Protein AF-A0A2T9K9V2-F1 (afdb_monomer_lite)

Radius of gyration: 20.23 Å; chains: 1; bounding box: 41×73×33 Å

Organism: NCBI:txid2172652

pLDDT: mean 74.41, std 19.5, range [39.34, 94.56]

Sequence (93 aa):
MVEPVDVTDAPLGLSLVQEAEHEVGPNQISQGAYRALRQLERRLRTGALDAVNIRDAQELAGRGLAHHGRGGWRPTSDGLNYLGRRQDQHGRG

Secondary structure (DSSP, 8-state):
-------------------------TTPPPHHHHHHHHHHHHHHHH---PPPPHHHHHHHHHTTSEEEETTEEEE-HHHHHHHHHHHHHHS--

Structure (mmCIF, N/CA/C/O backbone):
data_AF-A0A2T9K9V2-F1
#
_entry.id   AF-A0A2T9K9V2-F1
#
loop_
_atom_site.group_PDB
_atom_site.id
_atom_site.type_symbol
_atom_site.label_atom_id
_atom_site.label_alt_id
_atom_site.label_comp_id
_atom_site.label_asym_id
_atom_site.label_entity_id
_atom_site.label_seq_id
_atom_site.pdbx_PDB_ins_code
_atom_site.Cartn_x
_atom_site.Cartn_y
_atom_site.Cartn_z
_atom_site.occupancy
_atom_site.B_iso_or_equiv
_atom_site.auth_seq_id
_atom_site.auth_comp_id
_atom_site.auth_asym_id
_atom_site.auth_atom_id
_atom_site.pdbx_PDB_model_num
ATOM 1 N N . MET A 1 1 ? 23.950 59.023 -18.087 1.00 41.94 1 MET A N 1
ATOM 2 C CA . MET A 1 1 ? 23.223 58.125 -19.004 1.00 41.94 1 MET A CA 1
ATOM 3 C C . MET A 1 1 ? 22.754 56.945 -18.186 1.00 41.94 1 MET A C 1
ATOM 5 O O . MET A 1 1 ? 23.580 56.271 -17.589 1.00 41.94 1 MET A O 1
ATOM 9 N N . VAL A 1 2 ? 21.441 56.805 -18.069 1.00 50.03 2 VAL A N 1
ATOM 10 C CA . VAL A 1 2 ? 20.744 55.659 -17.484 1.00 50.03 2 VAL A CA 1
ATOM 11 C C . VAL A 1 2 ? 20.162 54.878 -18.652 1.00 50.03 2 VAL A C 1
ATOM 13 O O . VAL A 1 2 ? 19.606 55.530 -19.524 1.00 50.03 2 VAL A O 1
ATOM 16 N N . GLU A 1 3 ? 20.338 53.555 -18.670 1.00 55.22 3 GLU A N 1
ATOM 17 C CA . GLU A 1 3 ? 19.351 52.539 -19.082 1.00 55.22 3 GLU A CA 1
ATOM 18 C C . GLU A 1 3 ? 19.815 51.163 -18.547 1.00 55.22 3 GLU A C 1
ATOM 20 O O . GLU A 1 3 ? 20.963 50.777 -18.783 1.00 55.22 3 GLU A O 1
ATOM 25 N N . PRO A 1 4 ? 18.967 50.449 -17.782 1.00 54.94 4 PRO A N 1
ATOM 26 C CA . PRO A 1 4 ? 19.168 49.066 -17.358 1.00 54.94 4 PRO A CA 1
ATOM 27 C C . PRO A 1 4 ? 18.232 48.118 -18.125 1.00 54.94 4 PRO A C 1
ATOM 29 O O . PRO A 1 4 ? 17.050 48.407 -18.204 1.00 54.94 4 PRO A O 1
ATOM 32 N N . VAL A 1 5 ? 18.734 46.993 -18.639 1.00 49.91 5 VAL A N 1
ATOM 33 C CA . VAL A 1 5 ? 18.032 45.738 -19.022 1.00 49.91 5 VAL A CA 1
ATOM 34 C C . VAL A 1 5 ? 19.123 44.835 -19.635 1.00 49.91 5 VAL A C 1
ATOM 36 O O . VAL A 1 5 ? 20.058 45.348 -20.234 1.00 49.91 5 VAL A O 1
ATOM 39 N N . ASP A 1 6 ? 19.191 43.517 -19.533 1.00 51.28 6 ASP A N 1
ATOM 40 C CA . ASP A 1 6 ? 18.229 42.467 -19.254 1.00 51.28 6 ASP A CA 1
ATOM 41 C C . ASP A 1 6 ? 19.065 41.265 -18.774 1.00 51.28 6 ASP A C 1
ATOM 43 O O . ASP A 1 6 ? 19.971 40.820 -19.480 1.00 51.28 6 ASP A O 1
ATOM 47 N N . VAL A 1 7 ? 18.821 40.759 -17.568 1.00 51.28 7 VAL A N 1
ATOM 48 C CA . VAL A 1 7 ? 19.237 39.398 -17.209 1.00 51.28 7 VAL A CA 1
ATOM 49 C C . VAL A 1 7 ? 17.974 38.635 -16.879 1.00 51.28 7 VAL A C 1
ATOM 51 O O . VAL A 1 7 ? 17.599 38.457 -15.722 1.00 51.28 7 VAL A O 1
ATOM 54 N N . THR A 1 8 ? 17.285 38.226 -17.942 1.00 53.94 8 THR A N 1
ATOM 55 C CA . THR A 1 8 ? 16.321 37.136 -17.889 1.00 53.94 8 THR A CA 1
ATOM 56 C C . THR A 1 8 ? 17.070 35.848 -17.528 1.00 53.94 8 THR A C 1
ATOM 58 O O . THR A 1 8 ? 17.413 35.048 -18.390 1.00 53.94 8 THR A O 1
ATOM 61 N N . ASP A 1 9 ? 17.340 35.651 -16.241 1.00 48.75 9 ASP A N 1
ATOM 62 C CA . ASP A 1 9 ? 17.574 34.330 -15.663 1.00 48.75 9 ASP A CA 1
ATOM 63 C C . ASP A 1 9 ? 16.512 34.133 -14.587 1.00 48.75 9 ASP A C 1
ATOM 65 O O . ASP A 1 9 ? 16.684 34.435 -13.408 1.00 48.75 9 ASP A O 1
ATOM 69 N N . ALA A 1 10 ? 15.330 33.726 -15.040 1.00 51.28 10 ALA A N 1
ATOM 70 C CA . ALA A 1 10 ? 14.378 33.074 -14.171 1.00 51.28 10 ALA A CA 1
ATOM 71 C C . ALA A 1 10 ? 14.769 31.592 -14.143 1.00 51.28 10 ALA A C 1
ATOM 73 O O . ALA A 1 10 ? 14.418 30.870 -15.083 1.00 51.28 10 ALA A O 1
ATOM 74 N N . PRO A 1 11 ? 15.442 31.080 -13.095 1.00 48.97 11 PRO A N 1
ATOM 75 C CA . PRO A 1 11 ? 15.361 29.664 -12.836 1.00 48.97 11 PRO A CA 1
ATOM 76 C C . PRO A 1 11 ? 13.916 29.412 -12.421 1.00 48.97 11 PRO A C 1
ATOM 78 O O . PRO A 1 11 ? 13.459 29.820 -11.350 1.00 48.97 11 PRO A O 1
ATOM 81 N N . LEU A 1 12 ? 13.196 28.816 -13.372 1.00 49.62 12 LEU A N 1
ATOM 82 C CA . LEU A 1 12 ? 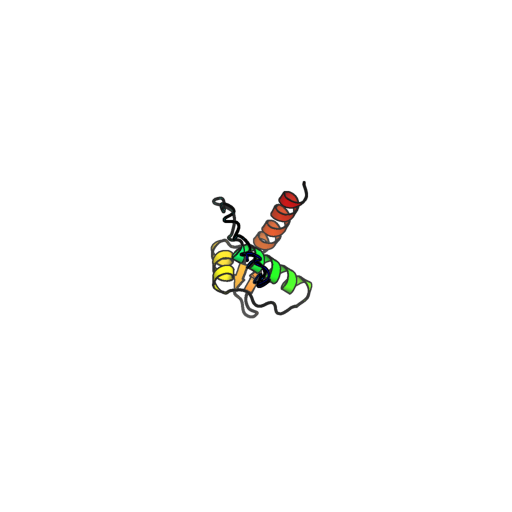11.909 28.154 -13.243 1.00 49.62 12 LEU A CA 1
ATOM 83 C C . LEU A 1 12 ? 11.677 27.775 -11.791 1.00 49.62 12 LEU A C 1
ATOM 85 O O . LEU A 1 12 ? 12.406 26.943 -11.246 1.00 49.62 12 LEU A O 1
ATOM 89 N N . GLY A 1 13 ? 10.691 28.447 -11.191 1.00 40.97 13 GLY A N 1
ATOM 90 C CA . GLY A 1 13 ? 10.289 28.235 -9.818 1.00 40.97 13 GLY A CA 1
ATOM 91 C C . GLY A 1 13 ? 10.305 26.747 -9.544 1.00 40.97 13 GLY A C 1
ATOM 92 O O . GLY A 1 13 ? 9.569 25.986 -10.178 1.00 40.97 13 GLY A O 1
ATOM 93 N N . LEU A 1 14 ? 11.197 26.351 -8.636 1.00 44.97 14 LEU A N 1
ATOM 94 C CA . LEU A 1 14 ? 11.107 25.091 -7.936 1.00 44.97 14 LEU A CA 1
ATOM 95 C C . LEU A 1 14 ? 9.681 25.057 -7.413 1.00 44.97 14 LEU A C 1
ATOM 97 O O . LEU A 1 14 ? 9.354 25.688 -6.408 1.00 44.97 14 LEU A O 1
ATOM 101 N N . SER A 1 15 ? 8.818 24.377 -8.160 1.00 41.84 15 SER A N 1
ATOM 102 C CA . SER A 1 15 ? 7.528 23.944 -7.690 1.00 41.84 15 SER A CA 1
ATOM 103 C C . SER A 1 15 ? 7.886 22.909 -6.636 1.00 41.84 15 SER A C 1
ATOM 105 O O . SER A 1 15 ? 7.946 21.709 -6.898 1.00 41.84 15 SER A O 1
ATOM 107 N N . LEU A 1 16 ? 8.254 23.410 -5.449 1.00 41.28 16 LEU A N 1
ATOM 108 C CA . LEU A 1 16 ? 8.041 22.718 -4.202 1.00 41.28 16 LEU A CA 1
ATOM 109 C C . LEU A 1 16 ? 6.567 22.374 -4.290 1.00 41.28 16 LEU A C 1
ATOM 111 O O . LEU A 1 16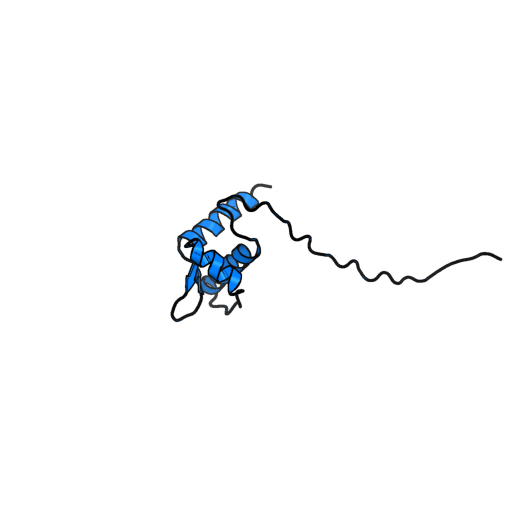 ? 5.700 23.224 -4.084 1.00 41.28 16 LEU A O 1
ATOM 115 N N . VAL A 1 17 ? 6.301 21.148 -4.730 1.00 49.38 17 VAL A N 1
ATOM 116 C CA . VAL A 1 17 ? 5.038 20.483 -4.496 1.00 49.38 17 VAL A CA 1
ATOM 117 C C . VAL A 1 17 ? 4.895 20.619 -2.999 1.00 49.38 17 VAL A C 1
ATOM 119 O O . VAL A 1 17 ? 5.613 19.947 -2.264 1.00 49.38 17 VAL A O 1
ATOM 122 N N . 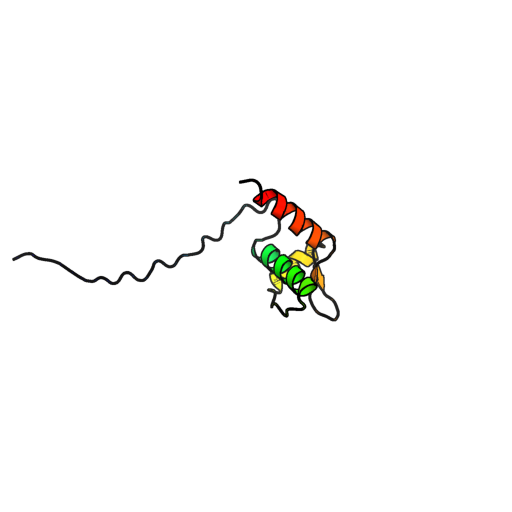GLN A 1 18 ? 4.104 21.607 -2.576 1.00 41.50 18 GLN A N 1
ATOM 123 C CA . GLN A 1 18 ? 3.790 21.829 -1.184 1.00 41.50 18 GLN A CA 1
ATOM 124 C C . GLN A 1 18 ? 3.308 20.468 -0.722 1.00 41.50 18 GLN A C 1
ATOM 126 O O . GLN A 1 18 ? 2.281 19.974 -1.201 1.00 41.50 18 GLN A O 1
ATOM 131 N N . GLU A 1 19 ? 4.135 19.801 0.083 1.00 45.59 19 GLU A N 1
ATOM 132 C CA . GLU A 1 19 ? 3.719 18.647 0.844 1.00 45.59 19 GLU A CA 1
ATOM 133 C C . GLU A 1 19 ? 2.542 19.180 1.630 1.00 45.59 19 GLU A C 1
ATOM 135 O O . GLU A 1 19 ? 2.697 19.932 2.585 1.00 45.59 19 GLU A O 1
ATOM 140 N N . ALA A 1 20 ? 1.347 18.923 1.103 1.00 49.53 20 ALA A N 1
ATOM 141 C CA . ALA A 1 20 ? 0.129 19.169 1.813 1.00 49.53 20 ALA A CA 1
ATOM 142 C C . ALA A 1 20 ? 0.249 18.255 3.022 1.00 49.53 20 ALA A C 1
ATOM 144 O O . ALA A 1 20 ? -0.051 17.057 2.940 1.00 49.53 20 ALA A O 1
ATOM 145 N N . GLU A 1 21 ? 0.740 18.842 4.112 1.00 46.16 21 GLU A N 1
ATOM 146 C CA . GLU A 1 21 ? 0.531 18.459 5.497 1.00 46.16 21 GLU A CA 1
ATOM 147 C C . GLU A 1 21 ? -0.982 18.513 5.721 1.00 46.16 21 GLU A C 1
ATOM 149 O O . GLU A 1 21 ? -1.547 19.364 6.393 1.00 46.16 21 GLU A O 1
ATOM 154 N N . HIS A 1 22 ? -1.672 17.632 5.006 1.00 49.44 22 HIS A N 1
ATOM 155 C CA . HIS A 1 22 ? -3.065 17.339 5.180 1.00 49.44 22 HIS A CA 1
ATOM 156 C C . HIS A 1 22 ? -3.065 16.648 6.527 1.00 49.44 22 HIS A C 1
ATOM 158 O O . HIS A 1 22 ? -2.552 15.529 6.605 1.00 49.44 22 HIS A O 1
ATOM 164 N N . GLU A 1 23 ? -3.510 17.359 7.567 1.00 45.19 23 GLU A N 1
ATOM 165 C CA . GLU A 1 23 ? -3.675 16.821 8.911 1.00 45.19 23 GLU A CA 1
ATOM 166 C C . GLU A 1 23 ? -4.265 15.427 8.784 1.00 45.19 23 GLU A C 1
ATOM 168 O O . GLU A 1 23 ? -5.426 15.228 8.422 1.00 45.19 23 GLU A O 1
ATOM 173 N N . VAL A 1 24 ? -3.391 14.450 8.991 1.00 53.50 24 VAL A N 1
ATOM 174 C CA . VAL A 1 24 ? -3.733 13.053 8.915 1.00 53.50 24 VAL A CA 1
ATOM 175 C C . VAL A 1 24 ? -4.545 12.831 10.177 1.00 53.50 24 VAL A C 1
ATOM 177 O O . VAL A 1 24 ? -3.981 12.649 11.254 1.00 53.50 24 VAL A O 1
ATOM 180 N N . GLY A 1 25 ? -5.874 12.922 10.064 1.00 54.34 25 GLY A N 1
ATOM 181 C CA . GLY A 1 25 ? -6.764 12.602 11.176 1.00 54.34 25 GLY A CA 1
ATOM 182 C C . GLY A 1 25 ? -6.378 11.238 11.768 1.00 54.34 25 GLY A C 1
ATOM 183 O O . GLY A 1 25 ? -5.750 10.432 11.081 1.00 54.34 25 GLY A O 1
ATOM 184 N N . PRO A 1 26 ? -6.761 10.910 13.011 1.00 56.69 26 PRO A N 1
ATOM 185 C CA . PRO A 1 26 ? -6.258 9.723 13.718 1.00 56.69 26 PRO A CA 1
ATOM 186 C C . PRO A 1 26 ? -6.469 8.394 12.964 1.00 56.69 26 PRO A C 1
ATOM 188 O O . PRO A 1 26 ? -5.806 7.402 13.254 1.00 56.69 26 PRO A O 1
ATOM 191 N N . ASN A 1 27 ? -7.356 8.376 11.964 1.00 64.31 27 ASN A N 1
ATOM 192 C CA . ASN A 1 27 ? -7.638 7.225 11.112 1.00 64.31 27 ASN A CA 1
ATOM 193 C C . ASN A 1 27 ? -7.134 7.349 9.656 1.00 64.31 27 ASN A C 1
ATOM 195 O O . ASN A 1 27 ? -7.365 6.460 8.839 1.00 64.31 27 ASN A O 1
ATOM 199 N N . GLN A 1 28 ? -6.479 8.451 9.297 1.00 78.62 28 GLN A N 1
ATOM 200 C CA . GLN A 1 28 ? -5.888 8.644 7.978 1.00 78.62 28 GLN A CA 1
ATOM 201 C C . GLN A 1 28 ? -4.446 8.131 7.964 1.00 78.62 28 GLN A C 1
ATOM 203 O O . GLN A 1 28 ? -3.763 8.098 8.986 1.00 78.62 28 GLN A O 1
ATOM 208 N N . ILE A 1 29 ? -3.993 7.696 6.794 1.00 86.00 29 ILE A N 1
ATOM 209 C CA . ILE A 1 29 ? -2.601 7.312 6.525 1.00 86.00 29 ILE A CA 1
ATOM 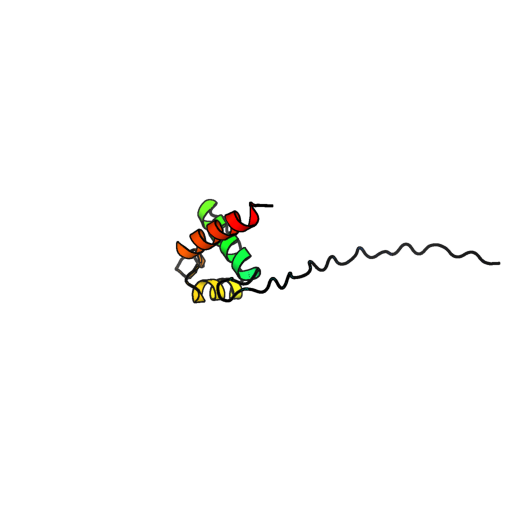210 C C . ILE A 1 29 ? -1.841 8.473 5.890 1.00 86.00 29 ILE A C 1
ATOM 212 O O . ILE A 1 29 ? -2.458 9.334 5.251 1.00 86.00 29 ILE A O 1
ATOM 216 N N . SER A 1 30 ? -0.513 8.469 6.015 1.00 88.50 30 SER A N 1
ATOM 217 C CA . SER A 1 30 ? 0.341 9.455 5.345 1.00 88.50 30 SER A CA 1
ATOM 218 C C . SER A 1 30 ? 0.108 9.485 3.823 1.00 88.50 30 SER A C 1
ATOM 220 O O . SER A 1 30 ? -0.369 8.516 3.216 1.00 88.50 30 SER A O 1
ATOM 222 N N . GLN A 1 31 ? 0.438 10.600 3.158 1.00 85.50 31 GLN A N 1
ATOM 223 C CA . GLN A 1 31 ? 0.347 10.657 1.692 1.00 85.50 31 GLN A CA 1
ATOM 224 C C . GLN A 1 31 ? 1.231 9.595 1.017 1.00 85.50 31 GLN A C 1
ATOM 226 O O . GLN A 1 31 ? 0.804 9.003 0.023 1.00 85.50 31 GLN A O 1
ATOM 231 N N . GLY A 1 32 ? 2.417 9.324 1.575 1.00 89.44 32 GLY A N 1
ATOM 232 C CA . GLY A 1 32 ? 3.311 8.249 1.135 1.00 89.44 32 GLY A CA 1
ATOM 233 C C . GLY A 1 32 ? 2.637 6.883 1.226 1.00 89.44 32 GLY A C 1
ATOM 234 O O . GLY A 1 32 ? 2.477 6.205 0.209 1.00 89.44 32 GLY A O 1
ATOM 235 N N . ALA A 1 33 ? 2.097 6.536 2.398 1.00 91.00 33 ALA A N 1
ATOM 236 C CA . ALA A 1 33 ? 1.330 5.309 2.606 1.00 91.00 33 ALA A CA 1
ATOM 237 C C . ALA A 1 33 ? 0.124 5.190 1.665 1.00 91.00 33 ALA A C 1
ATOM 239 O O . ALA A 1 33 ? -0.144 4.115 1.130 1.00 91.00 33 ALA A O 1
ATOM 240 N N . TYR A 1 34 ? -0.583 6.286 1.383 1.00 90.81 34 TYR A N 1
ATOM 241 C CA . TYR A 1 34 ? -1.683 6.260 0.421 1.00 90.81 34 TYR A CA 1
ATOM 242 C C . TYR A 1 34 ? -1.221 5.976 -1.011 1.00 90.81 34 TYR A C 1
ATOM 244 O O . TYR A 1 34 ? -1.834 5.160 -1.705 1.00 90.81 34 TYR A O 1
ATOM 252 N N . ARG A 1 35 ? -0.131 6.612 -1.457 1.00 90.38 35 ARG A N 1
ATOM 253 C CA . ARG A 1 35 ? 0.466 6.329 -2.770 1.00 90.38 35 ARG A CA 1
ATOM 254 C C . ARG A 1 35 ? 0.955 4.885 -2.849 1.00 90.38 35 ARG A C 1
ATOM 256 O O . ARG A 1 35 ? 0.654 4.214 -3.835 1.00 90.38 35 ARG A O 1
ATOM 263 N N . ALA A 1 36 ? 1.611 4.386 -1.803 1.00 93.12 36 ALA A N 1
ATOM 264 C CA . ALA A 1 36 ? 2.044 2.996 -1.719 1.00 93.12 36 ALA A CA 1
ATOM 265 C C . ALA A 1 36 ? 0.848 2.035 -1.809 1.00 93.12 36 ALA A C 1
ATOM 267 O O . ALA A 1 36 ? 0.868 1.099 -2.603 1.00 93.12 36 ALA A O 1
ATOM 268 N N . LEU A 1 37 ? -0.247 2.301 -1.092 1.00 92.75 37 LEU A N 1
ATOM 269 C CA . LEU A 1 37 ? -1.455 1.475 -1.142 1.00 92.75 37 LEU A CA 1
ATOM 270 C C . LEU A 1 37 ? -2.089 1.454 -2.543 1.00 92.75 37 LEU A C 1
ATOM 272 O O . LEU A 1 37 ? -2.521 0.401 -3.011 1.00 92.75 37 LEU A O 1
ATOM 276 N N . ARG A 1 38 ? -2.086 2.591 -3.250 1.00 90.81 38 ARG A N 1
ATOM 277 C CA . ARG A 1 38 ? -2.525 2.686 -4.654 1.00 90.81 38 ARG A CA 1
ATOM 278 C C . ARG A 1 38 ? -1.629 1.894 -5.604 1.00 90.81 38 ARG A C 1
ATOM 280 O O . ARG A 1 38 ? -2.143 1.231 -6.498 1.00 90.81 38 ARG A O 1
ATOM 287 N N . GLN A 1 39 ? -0.312 1.937 -5.414 1.00 91.75 39 GLN A N 1
ATOM 288 C CA . GLN A 1 39 ? 0.634 1.135 -6.196 1.00 91.75 39 GLN A CA 1
ATOM 289 C C . GLN A 1 39 ? 0.421 -0.365 -5.961 1.00 91.75 39 GLN A C 1
ATOM 291 O O . GLN A 1 39 ? 0.398 -1.141 -6.913 1.00 91.75 39 GLN A O 1
ATOM 296 N N . LEU A 1 40 ? 0.180 -0.777 -4.713 1.00 91.38 40 LEU A N 1
ATOM 297 C CA . LEU A 1 40 ? -0.140 -2.165 -4.374 1.00 91.38 40 LEU A CA 1
ATOM 298 C C . LEU A 1 40 ? -1.454 -2.639 -5.016 1.00 91.38 40 LEU A C 1
ATOM 300 O O . LEU A 1 40 ? -1.516 -3.756 -5.530 1.00 91.38 40 LEU A O 1
ATOM 304 N N . GLU A 1 41 ? -2.489 -1.797 -5.023 1.00 91.44 41 GLU A N 1
ATOM 305 C CA . GLU A 1 41 ? -3.759 -2.078 -5.706 1.00 91.44 41 GLU A CA 1
ATOM 306 C C . GLU A 1 41 ? -3.576 -2.181 -7.225 1.00 91.44 41 GLU A C 1
ATOM 308 O O . GLU A 1 41 ? -4.020 -3.151 -7.842 1.00 91.44 41 GLU A O 1
ATOM 313 N N . ARG A 1 42 ? -2.842 -1.241 -7.830 1.00 89.00 42 ARG A N 1
ATOM 314 C CA . ARG A 1 42 ? -2.523 -1.278 -9.260 1.00 89.00 42 ARG A CA 1
ATOM 315 C C . ARG A 1 42 ? -1.750 -2.540 -9.625 1.00 89.00 42 ARG A C 1
ATOM 317 O O . ARG A 1 42 ? -2.112 -3.206 -10.589 1.00 89.00 42 ARG A O 1
ATOM 324 N N . ARG A 1 43 ? -0.742 -2.910 -8.832 1.00 88.12 43 ARG A N 1
ATOM 325 C CA . ARG A 1 43 ? 0.019 -4.155 -8.989 1.00 88.12 43 ARG A CA 1
ATOM 326 C C . ARG A 1 43 ? -0.882 -5.384 -8.954 1.00 88.12 43 ARG A C 1
ATOM 328 O O . ARG A 1 43 ? -0.672 -6.297 -9.746 1.00 88.12 43 ARG A O 1
ATOM 335 N N . LEU A 1 44 ? -1.886 -5.414 -8.077 1.00 86.25 44 LEU A N 1
ATOM 336 C CA . LEU A 1 44 ? -2.859 -6.507 -8.032 1.00 86.25 44 LEU A CA 1
ATOM 337 C C . LEU A 1 44 ? -3.698 -6.577 -9.319 1.00 86.25 44 LEU A C 1
ATOM 339 O O . LEU A 1 44 ? -3.957 -7.671 -9.812 1.00 86.25 44 LEU A O 1
ATOM 343 N N . ARG A 1 45 ? -4.088 -5.425 -9.878 1.00 86.00 45 ARG A N 1
ATOM 344 C CA . ARG A 1 45 ? -4.916 -5.339 -11.091 1.00 86.00 45 ARG A CA 1
ATOM 345 C C . ARG A 1 45 ? -4.143 -5.611 -12.383 1.00 86.00 45 ARG A C 1
ATOM 347 O O . ARG A 1 45 ? -4.672 -6.260 -13.277 1.00 86.00 45 ARG A O 1
ATOM 354 N N . THR A 1 46 ? -2.930 -5.079 -12.513 1.00 86.56 46 THR A N 1
ATOM 355 C CA . THR A 1 46 ? -2.172 -5.075 -13.777 1.00 86.56 46 THR A CA 1
ATOM 356 C C . THR A 1 46 ? -0.938 -5.971 -13.752 1.00 86.56 46 THR A C 1
ATOM 358 O O . THR A 1 46 ? -0.264 -6.092 -14.769 1.00 86.56 46 THR A O 1
ATOM 361 N N . GLY A 1 47 ? -0.581 -6.547 -12.601 1.00 82.12 47 GLY A N 1
ATOM 362 C CA . GLY A 1 47 ? 0.655 -7.317 -12.430 1.00 82.12 47 GLY A CA 1
ATOM 363 C C . GLY A 1 47 ? 1.938 -6.474 -12.457 1.00 82.12 47 GLY A C 1
ATOM 364 O O . GLY A 1 47 ? 3.029 -7.038 -12.491 1.00 82.12 47 GLY A O 1
ATOM 365 N N . ALA A 1 48 ? 1.834 -5.140 -12.446 1.00 80.19 48 ALA A N 1
ATOM 366 C CA . ALA A 1 48 ? 2.989 -4.249 -12.561 1.00 80.19 48 ALA A CA 1
ATOM 367 C C . ALA A 1 48 ? 3.890 -4.314 -11.318 1.00 80.19 48 ALA A C 1
ATOM 369 O O . ALA A 1 48 ? 3.413 -4.338 -10.183 1.00 80.19 48 ALA A O 1
ATOM 370 N N . LEU A 1 49 ? 5.207 -4.312 -11.525 1.00 70.19 49 LEU A N 1
ATOM 371 C CA . LEU A 1 49 ? 6.192 -4.236 -10.447 1.00 70.19 49 LEU A CA 1
ATOM 372 C C . LEU A 1 49 ? 6.472 -2.770 -10.103 1.00 70.19 49 LEU A C 1
ATOM 374 O O . LEU A 1 49 ? 7.511 -2.225 -10.458 1.00 70.19 49 LEU A O 1
ATOM 378 N N . ASP A 1 50 ? 5.526 -2.135 -9.415 1.00 76.19 50 ASP A N 1
ATOM 379 C CA . ASP A 1 50 ? 5.746 -0.815 -8.827 1.00 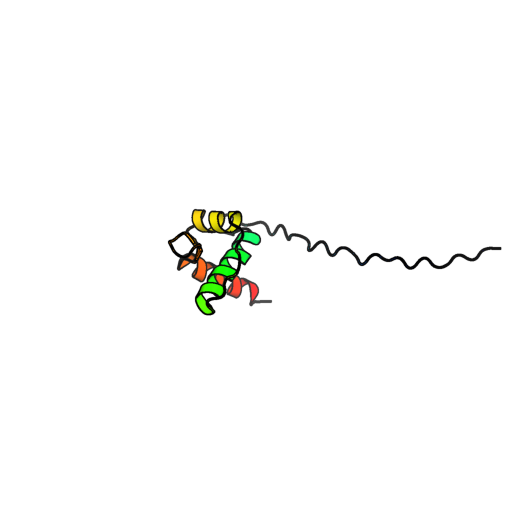76.19 50 ASP A CA 1
ATOM 380 C C . ASP A 1 50 ? 6.563 -0.952 -7.532 1.00 76.19 50 ASP A C 1
ATOM 382 O O . ASP A 1 50 ? 6.197 -1.698 -6.615 1.00 76.19 50 ASP A O 1
ATOM 386 N N . ALA A 1 51 ? 7.684 -0.232 -7.457 1.00 78.69 51 ALA A N 1
ATOM 387 C CA . ALA A 1 51 ? 8.479 -0.138 -6.241 1.00 78.69 51 ALA A CA 1
ATOM 388 C C . ALA A 1 51 ? 7.735 0.717 -5.206 1.00 78.69 51 ALA A C 1
ATOM 390 O O . ALA A 1 51 ? 7.435 1.885 -5.451 1.00 78.69 51 ALA A O 1
ATOM 391 N N . VAL A 1 52 ? 7.457 0.128 -4.044 1.00 86.19 52 VAL A N 1
ATOM 392 C CA . VAL A 1 52 ? 6.864 0.819 -2.893 1.00 86.19 52 VAL A CA 1
ATOM 393 C C . VAL A 1 52 ? 7.945 1.150 -1.875 1.00 86.19 52 VAL A C 1
ATOM 395 O O . VAL A 1 52 ? 8.845 0.345 -1.626 1.00 86.19 52 VAL A O 1
ATOM 398 N N . ASN A 1 53 ? 7.850 2.326 -1.257 1.00 89.88 53 ASN A N 1
ATOM 399 C CA . ASN A 1 53 ? 8.727 2.676 -0.149 1.00 89.88 53 ASN A CA 1
ATOM 400 C C . ASN A 1 53 ? 8.465 1.725 1.031 1.00 89.88 53 ASN A C 1
ATOM 402 O O . ASN A 1 53 ? 7.322 1.531 1.448 1.00 89.88 53 ASN A O 1
ATOM 406 N N . ILE A 1 54 ? 9.529 1.129 1.576 1.00 89.94 54 ILE A N 1
ATOM 407 C CA . ILE A 1 54 ? 9.420 0.158 2.669 1.00 89.94 54 ILE A CA 1
ATOM 408 C C . ILE A 1 54 ? 8.803 0.763 3.934 1.00 89.94 54 ILE A C 1
ATOM 410 O O . ILE A 1 54 ? 8.047 0.077 4.617 1.00 89.94 54 ILE A O 1
ATOM 414 N N . ARG A 1 55 ? 9.066 2.045 4.220 1.00 92.88 55 ARG A N 1
ATOM 415 C CA . ARG A 1 55 ? 8.519 2.748 5.387 1.00 92.88 55 ARG A CA 1
ATOM 416 C C . ARG A 1 55 ? 7.006 2.909 5.270 1.00 92.88 55 ARG A C 1
ATOM 418 O O . ARG A 1 55 ? 6.281 2.591 6.207 1.00 92.88 55 ARG A O 1
ATOM 425 N N . ASP A 1 56 ? 6.541 3.321 4.096 1.00 92.94 56 ASP A N 1
ATOM 426 C CA . ASP A 1 56 ? 5.115 3.460 3.791 1.00 92.94 56 ASP A CA 1
ATOM 427 C C . ASP A 1 56 ? 4.409 2.101 3.844 1.00 92.94 56 ASP A C 1
ATOM 429 O O . ASP A 1 56 ? 3.324 1.964 4.405 1.00 92.94 56 ASP A O 1
ATOM 433 N N . ALA A 1 57 ? 5.050 1.057 3.314 1.00 91.19 57 ALA A N 1
ATOM 434 C CA . ALA A 1 57 ? 4.501 -0.291 3.338 1.00 91.19 57 ALA A CA 1
ATOM 435 C C . ALA A 1 57 ? 4.414 -0.870 4.764 1.00 91.19 57 ALA A C 1
ATOM 437 O O . ALA A 1 57 ? 3.434 -1.533 5.103 1.00 91.19 57 ALA A O 1
ATOM 438 N N . GLN A 1 58 ? 5.393 -0.571 5.621 1.00 93.44 58 GLN A N 1
ATOM 439 C CA . GLN A 1 58 ? 5.349 -0.907 7.045 1.00 93.44 58 GLN A CA 1
ATOM 440 C C . GLN A 1 58 ? 4.260 -0.128 7.793 1.00 93.44 58 GLN A C 1
ATOM 442 O O . GLN A 1 58 ? 3.573 -0.722 8.622 1.00 93.44 58 GLN A O 1
ATOM 447 N N . GLU A 1 59 ? 4.046 1.157 7.484 1.00 93.25 59 GLU A N 1
ATOM 448 C CA . GLU A 1 59 ? 2.929 1.932 8.047 1.00 93.25 59 GLU A CA 1
ATOM 449 C C . GLU A 1 59 ? 1.585 1.278 7.695 1.00 93.25 59 GLU A C 1
ATOM 451 O O . GLU A 1 59 ? 0.740 1.066 8.568 1.00 93.25 59 GLU A O 1
ATOM 456 N N . LEU A 1 60 ? 1.401 0.891 6.428 1.00 93.62 60 LEU A N 1
ATOM 457 C CA . LEU A 1 60 ? 0.203 0.178 5.984 1.00 93.62 60 LEU A CA 1
ATOM 458 C C . LEU A 1 60 ? 0.023 -1.155 6.717 1.00 93.62 60 LEU A C 1
ATOM 460 O O . LEU A 1 60 ? -1.103 -1.512 7.066 1.00 93.62 60 LEU A O 1
ATOM 464 N N . ALA A 1 61 ? 1.116 -1.875 6.972 1.00 93.94 61 ALA A N 1
ATOM 465 C CA . ALA A 1 61 ? 1.098 -3.127 7.721 1.00 93.94 61 ALA A CA 1
ATOM 466 C C . ALA A 1 61 ? 0.674 -2.931 9.176 1.00 93.94 61 ALA A C 1
ATOM 468 O O . ALA A 1 61 ? -0.186 -3.657 9.669 1.00 93.94 61 ALA A O 1
ATOM 469 N N . GLY A 1 62 ? 1.224 -1.909 9.839 1.00 92.31 62 GLY A N 1
ATOM 470 C CA . GLY A 1 62 ? 0.870 -1.554 11.214 1.00 92.31 62 GLY A CA 1
ATOM 471 C C . GLY A 1 62 ? -0.607 -1.191 11.381 1.00 92.31 62 GLY A C 1
ATOM 472 O O . GLY A 1 62 ? -1.156 -1.339 12.468 1.00 92.31 62 GLY A O 1
ATOM 473 N N . ARG A 1 63 ? -1.269 -0.773 10.296 1.00 90.31 63 ARG A N 1
ATOM 474 C CA . ARG A 1 63 ? -2.701 -0.445 10.258 1.00 90.31 63 ARG A CA 1
ATOM 475 C C . ARG A 1 63 ? -3.585 -1.561 9.689 1.00 90.31 63 ARG A C 1
ATOM 477 O O . ARG A 1 63 ? -4.778 -1.348 9.507 1.00 90.31 63 ARG A O 1
ATOM 484 N N . GLY A 1 64 ? -3.019 -2.722 9.353 1.00 93.31 64 GLY A N 1
ATOM 485 C CA . GLY A 1 64 ? -3.762 -3.835 8.750 1.00 93.31 64 GLY A CA 1
ATOM 486 C C . GLY A 1 64 ? -4.243 -3.585 7.313 1.00 93.31 64 GLY A C 1
ATOM 487 O O . GLY A 1 64 ? -5.074 -4.335 6.808 1.00 93.31 64 GLY A O 1
ATOM 488 N N . LEU A 1 65 ? -3.727 -2.556 6.630 1.00 93.50 65 LEU A N 1
ATOM 489 C CA . LEU A 1 65 ? -4.101 -2.190 5.253 1.00 93.50 65 LEU A CA 1
ATOM 490 C C . LEU A 1 65 ? -3.244 -2.902 4.194 1.00 93.50 65 LEU A C 1
ATOM 492 O O . LEU A 1 65 ? -3.631 -2.992 3.027 1.00 93.50 65 LEU A O 1
ATOM 496 N N . ALA A 1 66 ? -2.077 -3.410 4.587 1.00 94.56 66 ALA A N 1
ATOM 497 C CA . ALA A 1 66 ? -1.210 -4.224 3.745 1.00 94.56 66 ALA A CA 1
ATOM 498 C C . ALA A 1 66 ? -0.578 -5.362 4.551 1.00 94.56 66 ALA A C 1
ATOM 500 O O . ALA A 1 66 ? -0.517 -5.322 5.775 1.00 94.56 66 ALA A O 1
ATOM 501 N N . HIS A 1 67 ? -0.079 -6.379 3.857 1.00 94.31 67 HIS A N 1
ATOM 502 C CA . HIS A 1 67 ? 0.684 -7.464 4.459 1.00 94.31 67 HIS A CA 1
ATOM 503 C C . HIS A 1 67 ? 1.898 -7.820 3.596 1.00 94.31 67 HIS A C 1
ATOM 505 O O . HIS A 1 67 ? 1.879 -7.682 2.370 1.00 94.31 67 HIS A O 1
ATOM 511 N N . HIS A 1 68 ? 2.966 -8.284 4.243 1.00 91.94 68 HIS A N 1
ATOM 512 C CA . HIS A 1 68 ? 4.166 -8.770 3.570 1.00 91.94 68 HIS A CA 1
ATOM 513 C C . HIS A 1 68 ? 4.126 -10.300 3.482 1.00 91.94 68 HIS A C 1
ATOM 515 O O . HIS A 1 68 ? 3.890 -10.974 4.482 1.00 91.94 68 HIS A O 1
ATOM 521 N N . GLY A 1 69 ? 4.341 -10.861 2.290 1.00 86.06 69 GLY A N 1
ATOM 522 C CA . GLY A 1 69 ? 4.377 -12.311 2.074 1.00 86.06 69 GLY A CA 1
ATOM 523 C C . GLY A 1 69 ? 5.445 -12.730 1.065 1.00 86.06 69 GLY A C 1
ATOM 524 O O . GLY A 1 69 ? 6.256 -11.921 0.626 1.00 86.06 69 GLY A O 1
ATOM 525 N N . ARG A 1 70 ? 5.419 -14.000 0.634 1.00 79.50 70 ARG A N 1
ATOM 526 C CA . ARG A 1 70 ? 6.409 -14.582 -0.303 1.00 79.50 70 ARG A CA 1
ATOM 527 C C . ARG A 1 70 ? 6.541 -13.862 -1.659 1.00 79.50 70 ARG A C 1
ATOM 529 O O . ARG A 1 70 ? 7.513 -14.096 -2.360 1.00 79.50 70 ARG A O 1
ATOM 536 N N . GLY A 1 71 ? 5.593 -12.997 -2.026 1.00 81.06 71 GLY A N 1
ATOM 537 C CA . GLY A 1 71 ? 5.615 -12.185 -3.254 1.00 81.06 71 GLY A CA 1
ATOM 538 C C . GLY A 1 71 ? 5.842 -10.685 -3.021 1.00 81.06 71 GLY A C 1
ATOM 539 O O . GLY A 1 71 ? 5.574 -9.879 -3.919 1.00 81.06 71 GLY A O 1
ATOM 540 N N . GLY A 1 72 ? 6.278 -10.305 -1.818 1.00 87.88 72 GLY A N 1
ATOM 541 C CA . GLY A 1 72 ? 6.399 -8.923 -1.366 1.00 87.88 72 GLY A CA 1
ATOM 542 C C . GLY A 1 72 ? 5.109 -8.388 -0.744 1.00 87.88 72 GLY A C 1
ATOM 543 O O . GLY A 1 72 ? 4.271 -9.145 -0.247 1.00 87.88 72 GLY A O 1
ATOM 544 N N . TRP A 1 73 ? 4.971 -7.065 -0.761 1.00 91.88 73 TRP A N 1
ATOM 545 C CA . TRP A 1 73 ? 3.821 -6.354 -0.209 1.00 91.88 73 TRP A CA 1
ATOM 546 C C . TRP A 1 73 ? 2.552 -6.565 -1.033 1.00 91.88 73 TRP A C 1
ATOM 548 O O . TRP A 1 73 ? 2.586 -6.533 -2.267 1.00 91.88 73 TRP A O 1
ATOM 558 N N . ARG A 1 74 ? 1.430 -6.762 -0.339 1.00 91.31 74 ARG A N 1
ATOM 559 C CA . ARG A 1 74 ? 0.089 -6.893 -0.914 1.00 91.31 74 ARG A CA 1
ATOM 560 C C . ARG A 1 74 ? -0.928 -6.102 -0.090 1.00 91.31 74 ARG A C 1
ATOM 562 O O . ARG A 1 74 ? -0.788 -6.056 1.132 1.00 91.31 74 ARG A O 1
ATOM 569 N N . PRO A 1 75 ? -1.938 -5.489 -0.727 1.00 92.75 75 PRO A N 1
ATOM 570 C CA . PRO A 1 75 ? -3.003 -4.817 0.002 1.00 92.75 75 P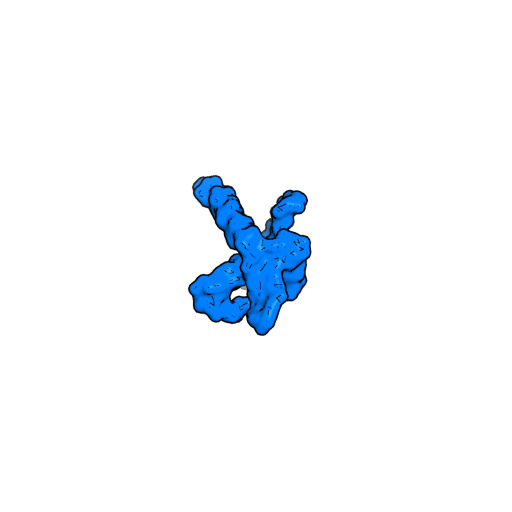RO A CA 1
ATOM 571 C C . PRO A 1 75 ? -3.937 -5.857 0.642 1.00 92.75 75 PRO A C 1
ATOM 573 O O . PRO A 1 75 ? -4.148 -6.933 0.082 1.00 92.75 75 PRO A O 1
ATOM 576 N N . THR A 1 76 ? -4.502 -5.542 1.807 1.00 94.50 76 THR A N 1
ATOM 577 C CA . THR A 1 76 ? -5.595 -6.325 2.411 1.00 94.50 76 THR A CA 1
ATOM 578 C C . THR A 1 76 ? -6.948 -5.857 1.870 1.00 94.50 76 THR A C 1
ATOM 580 O O . THR A 1 76 ? -7.044 -4.805 1.231 1.00 94.50 76 THR A O 1
ATOM 583 N N . SER A 1 77 ? -8.020 -6.598 2.163 1.00 92.56 77 SER A N 1
ATOM 584 C CA . SER A 1 77 ? -9.389 -6.156 1.863 1.00 92.56 77 SER A CA 1
ATOM 585 C C . SER A 1 77 ? -9.706 -4.796 2.497 1.00 92.56 77 SER A C 1
ATOM 587 O O . SER A 1 77 ? -10.310 -3.943 1.850 1.00 92.56 77 SER A O 1
ATOM 589 N N . ASP A 1 78 ? -9.235 -4.549 3.723 1.00 91.88 78 ASP A N 1
ATOM 590 C CA . ASP A 1 78 ? -9.394 -3.255 4.395 1.00 91.88 78 ASP A CA 1
ATOM 591 C C . ASP A 1 78 ? -8.621 -2.133 3.702 1.00 91.88 78 ASP A C 1
ATOM 593 O O . ASP A 1 78 ? -9.144 -1.026 3.563 1.00 91.88 78 ASP A O 1
ATOM 597 N N . GLY A 1 79 ? -7.420 -2.422 3.193 1.00 92.38 79 GLY A N 1
ATOM 598 C CA . GLY A 1 79 ? -6.658 -1.496 2.356 1.00 92.38 79 GLY A CA 1
ATOM 599 C C . GLY A 1 79 ? -7.411 -1.094 1.086 1.00 92.38 79 GLY A C 1
ATOM 600 O O . GLY A 1 79 ? -7.503 0.089 0.760 1.00 92.38 79 GLY A O 1
ATOM 601 N N . LEU A 1 80 ? -8.018 -2.055 0.390 1.00 91.50 80 LEU A N 1
ATOM 602 C CA . LEU A 1 80 ? -8.817 -1.775 -0.809 1.00 91.50 80 LEU A CA 1
ATOM 603 C C . LEU A 1 80 ? -10.080 -0.966 -0.478 1.00 91.50 80 LEU A C 1
ATOM 605 O O . LEU A 1 80 ? -10.377 0.023 -1.151 1.00 91.50 80 LEU A O 1
ATOM 609 N N . ASN A 1 81 ? -10.775 -1.319 0.606 1.00 90.88 81 ASN A N 1
ATOM 610 C CA . ASN A 1 81 ? -11.935 -0.570 1.093 1.00 90.88 81 ASN A CA 1
ATOM 611 C C . ASN A 1 81 ? -11.566 0.863 1.506 1.00 90.88 81 ASN A C 1
ATOM 613 O O . ASN A 1 81 ? -12.337 1.797 1.282 1.00 90.88 81 ASN A O 1
ATOM 617 N N . TYR A 1 82 ? -10.382 1.062 2.092 1.00 89.38 82 TYR A N 1
ATOM 618 C CA . TYR A 1 82 ? -9.861 2.387 2.421 1.00 89.38 82 TYR A CA 1
ATOM 619 C C . TYR A 1 82 ? -9.686 3.256 1.165 1.00 89.38 82 TYR A C 1
ATOM 621 O O . TYR A 1 82 ? -10.067 4.427 1.177 1.00 89.38 82 TYR A O 1
ATOM 629 N N . LEU A 1 83 ? -9.175 2.687 0.066 1.00 87.62 83 LEU A N 1
ATOM 630 C CA . LEU A 1 83 ? -9.053 3.404 -1.208 1.00 87.62 83 LEU A CA 1
ATOM 631 C C . LEU A 1 83 ? -10.414 3.797 -1.792 1.00 87.62 83 LEU A C 1
ATOM 633 O O . LEU A 1 83 ? -10.549 4.927 -2.257 1.00 87.62 83 LEU A O 1
ATOM 637 N N . GLY A 1 84 ? -11.405 2.900 -1.746 1.00 84.19 84 GLY A N 1
ATOM 638 C CA . GLY A 1 84 ? -12.766 3.185 -2.220 1.00 84.19 84 GLY A CA 1
ATOM 639 C C . GLY A 1 84 ? -13.392 4.364 -1.475 1.00 84.19 84 GLY A C 1
ATOM 640 O O . GLY A 1 84 ? -13.716 5.381 -2.081 1.00 84.19 84 GLY A O 1
ATOM 641 N N . ARG A 1 85 ? -13.402 4.303 -0.135 1.00 82.00 85 ARG A N 1
ATOM 642 C CA . ARG A 1 85 ? -13.966 5.366 0.717 1.00 82.00 85 ARG A CA 1
ATOM 643 C C . ARG A 1 85 ? -13.323 6.737 0.492 1.00 82.00 85 ARG A C 1
ATOM 645 O O . ARG A 1 85 ? -14.001 7.753 0.607 1.00 82.00 85 ARG A O 1
ATOM 652 N N . ARG A 1 86 ? -12.020 6.791 0.191 1.00 72.25 86 ARG A N 1
ATOM 653 C CA . ARG A 1 86 ? -11.318 8.062 -0.056 1.00 72.25 86 ARG A CA 1
ATOM 654 C C . ARG A 1 86 ? -11.589 8.628 -1.453 1.00 72.25 86 ARG A C 1
ATOM 656 O O . ARG A 1 86 ? -11.620 9.847 -1.598 1.00 72.25 86 ARG A O 1
ATOM 663 N N . GLN A 1 87 ? -11.799 7.778 -2.461 1.00 66.69 87 GLN A N 1
ATOM 664 C CA . GLN A 1 87 ? -12.208 8.223 -3.800 1.00 66.69 87 GLN A CA 1
ATOM 665 C C . GLN A 1 87 ? -13.595 8.864 -3.764 1.00 66.69 87 GLN A C 1
ATOM 667 O O . GLN A 1 87 ? -13.772 9.943 -4.321 1.00 66.69 87 GLN A O 1
ATOM 672 N N . ASP A 1 88 ? -14.528 8.271 -3.019 1.00 60.31 88 ASP A N 1
ATOM 673 C CA . ASP A 1 88 ? -15.879 8.817 -2.854 1.00 60.31 88 ASP A CA 1
ATOM 674 C C . ASP A 1 88 ? -15.872 10.192 -2.162 1.00 60.31 88 ASP A C 1
ATOM 676 O O . ASP A 1 88 ? -16.671 11.067 -2.487 1.00 60.31 88 ASP A O 1
ATOM 680 N N . GLN A 1 89 ? -14.925 10.418 -1.243 1.00 59.44 89 GLN A N 1
ATOM 681 C CA . GLN A 1 89 ? -14.738 11.709 -0.569 1.00 59.44 89 GLN A CA 1
ATOM 682 C C . GLN A 1 89 ? -14.103 12.784 -1.465 1.00 59.44 89 GLN A C 1
ATOM 684 O O . GLN A 1 89 ? -14.328 13.964 -1.230 1.00 59.44 89 GLN A O 1
ATOM 689 N N . HIS A 1 90 ? -13.306 12.402 -2.469 1.00 53.88 90 HIS A N 1
ATOM 690 C CA . HIS A 1 90 ? -12.697 13.333 -3.433 1.00 53.88 90 HIS A CA 1
ATOM 691 C C . HIS A 1 90 ? -13.521 13.497 -4.729 1.00 53.88 90 HIS A C 1
ATOM 693 O O . HIS A 1 90 ? -13.171 14.326 -5.562 1.00 53.88 90 HIS A O 1
ATOM 699 N N . GLY A 1 91 ? -14.600 12.724 -4.912 1.00 46.12 91 GLY A N 1
ATOM 700 C CA . GLY A 1 91 ? -15.486 12.767 -6.085 1.00 46.12 91 GLY A CA 1
ATOM 701 C C . GLY A 1 91 ? -16.706 13.691 -5.960 1.00 46.12 91 GLY A C 1
ATOM 702 O O . GLY A 1 91 ? -17.499 13.769 -6.895 1.00 46.12 91 GLY A O 1
ATOM 703 N N . ARG A 1 92 ? -16.881 14.385 -4.828 1.00 40.84 92 ARG A N 1
ATOM 704 C CA . ARG A 1 92 ? -17.850 15.484 -4.674 1.00 40.84 92 ARG A CA 1
ATOM 705 C C . ARG A 1 92 ? -17.099 16.812 -4.580 1.00 40.84 92 ARG A C 1
ATOM 707 O O . ARG A 1 92 ? -16.788 17.264 -3.481 1.00 40.84 92 ARG A O 1
ATOM 714 N N . GLY A 1 93 ? -16.811 17.402 -5.733 1.00 39.34 93 GLY A N 1
ATOM 715 C CA . GLY A 1 93 ? -16.350 18.779 -5.898 1.00 39.34 93 GLY A CA 1
ATOM 716 C C . GLY A 1 93 ? -17.035 19.377 -7.108 1.00 39.34 93 GLY A C 1
ATOM 717 O O . GLY A 1 93 ? -17.015 18.688 -8.151 1.00 39.34 93 GLY A O 1
#

Foldseek 3Di:
DDDDDDDPPDPPPPPPVPLPVVVQPPLRAHPLLLVLLVVQVVCVVPVDPDDHDPVSLVSCVVVQQWDQDPVGIHGDPVVVVVNVVVVVVVPPD